Protein AF-A0A6V8NQ44-F1 (afdb_monomer_lite)

Secondary structure (DSSP, 8-state):
-EEEEEEPTTS--EEEEEEEEEEETTEEEEEEEEEEEEESSHHHHHT-

Sequence (48 aa):
MFVRVKVTPNSPRKSVQIVASLRVGDKVRQKIVRYIGVAQNDEELEEL

Organism: NCBI:txid2754717

pLDDT: mean 92.99, std 3.27, range [82.62, 97.56]

Foldseek 3Di:
DDWDWDDDPPALKTWIFDWDFDDDPPDTDIDTPDTDGIDRHVVSVVVD

Radius of gyration: 12.77 Å; chains: 1; bounding box: 30×12×35 Å

Structure (mmCIF, N/CA/C/O backbone):
data_AF-A0A6V8NQ44-F1
#
_entry.id   AF-A0A6V8NQ44-F1
#
loop_
_atom_site.group_PDB
_atom_site.id
_atom_site.type_symbol
_atom_site.label_atom_id
_atom_site.label_alt_id
_atom_site.label_comp_id
_atom_site.label_asym_id
_atom_site.label_entity_id
_atom_site.label_seq_id
_atom_site.pdbx_PDB_ins_code
_atom_site.Cartn_x
_atom_site.Cartn_y
_atom_site.Cartn_z
_atom_site.occupancy
_atom_site.B_iso_or_equiv
_atom_site.auth_seq_id
_atom_site.auth_comp_id
_atom_site.auth_asym_id
_atom_site.auth_atom_id
_atom_site.pdbx_PDB_model_num
ATOM 1 N N . MET A 1 1 ? -9.745 8.796 3.372 1.00 88.31 1 MET A N 1
ATOM 2 C CA . MET A 1 1 ? -9.016 7.728 2.647 1.00 88.31 1 MET A CA 1
ATOM 3 C C . MET A 1 1 ? -7.734 8.342 2.117 1.00 88.31 1 MET A C 1
ATOM 5 O O . MET A 1 1 ? -7.747 9.537 1.862 1.00 88.31 1 MET A O 1
ATOM 9 N N . PHE A 1 2 ? -6.641 7.593 2.027 1.00 94.62 2 PHE A N 1
ATOM 10 C CA . PHE A 1 2 ? -5.365 8.093 1.509 1.00 94.62 2 PHE A CA 1
ATOM 11 C C . PHE A 1 2 ? -4.600 6.974 0.797 1.00 94.62 2 PHE A C 1
ATOM 13 O O . PHE A 1 2 ? -4.879 5.790 1.012 1.00 94.62 2 PHE A O 1
ATOM 20 N N . VAL A 1 3 ? -3.654 7.357 -0.057 1.00 94.81 3 VAL A N 1
ATOM 21 C CA . VAL A 1 3 ? -2.756 6.425 -0.743 1.00 94.81 3 VAL A CA 1
ATOM 22 C C . VAL A 1 3 ? -1.571 6.122 0.169 1.00 94.81 3 VAL A C 1
ATOM 24 O O . VAL A 1 3 ? -0.958 7.024 0.736 1.00 94.81 3 VAL A O 1
ATOM 27 N N . ARG A 1 4 ? -1.253 4.839 0.336 1.00 94.44 4 ARG A N 1
ATOM 28 C CA . ARG A 1 4 ? -0.071 4.362 1.051 1.00 94.44 4 ARG A CA 1
ATOM 29 C C . ARG A 1 4 ? 0.829 3.615 0.085 1.00 94.44 4 ARG A C 1
ATOM 31 O O . ARG A 1 4 ? 0.431 2.580 -0.446 1.00 94.44 4 ARG A O 1
ATOM 38 N N . VAL A 1 5 ? 2.058 4.099 -0.041 1.00 94.56 5 VAL A N 1
ATOM 39 C CA . VAL A 1 5 ? 3.131 3.438 -0.782 1.00 94.56 5 VAL A CA 1
ATOM 40 C C . VAL A 1 5 ? 4.026 2.705 0.215 1.00 94.56 5 VAL A C 1
ATOM 42 O O . VAL A 1 5 ? 4.520 3.301 1.171 1.00 94.56 5 VAL A O 1
ATOM 45 N N . LYS A 1 6 ? 4.193 1.393 0.039 1.00 93.50 6 LYS A N 1
ATOM 46 C CA . LYS A 1 6 ? 5.097 0.566 0.851 1.00 93.50 6 LYS A CA 1
ATOM 47 C C . LYS A 1 6 ? 6.319 0.169 0.040 1.00 93.50 6 LYS A C 1
ATOM 49 O O . LYS A 1 6 ? 6.168 -0.466 -0.999 1.00 93.50 6 LYS A O 1
ATOM 54 N N . VAL A 1 7 ? 7.501 0.471 0.564 1.00 93.75 7 VAL A N 1
ATOM 55 C CA . VAL A 1 7 ? 8.775 0.004 0.009 1.00 93.75 7 VAL A CA 1
ATOM 56 C C . VAL A 1 7 ? 9.116 -1.348 0.626 1.00 93.75 7 VAL A C 1
ATOM 58 O O . VAL A 1 7 ? 9.015 -1.525 1.843 1.00 93.75 7 VAL A O 1
ATOM 61 N N . 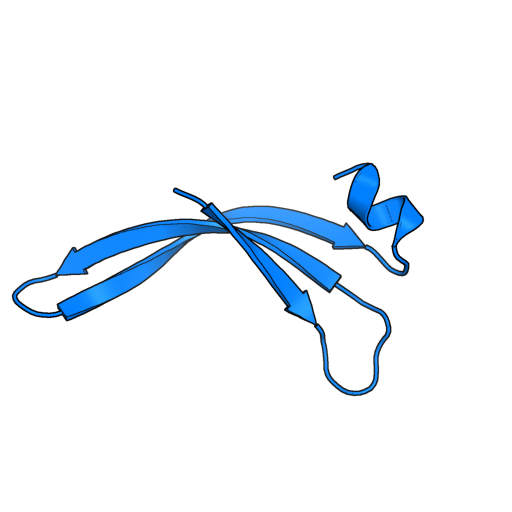THR A 1 8 ? 9.499 -2.308 -0.210 1.00 90.62 8 THR A N 1
ATOM 62 C CA . THR A 1 8 ? 10.016 -3.597 0.263 1.00 90.62 8 THR A CA 1
ATOM 63 C C . THR A 1 8 ? 11.511 -3.445 0.569 1.00 90.62 8 THR A C 1
ATOM 65 O O . THR A 1 8 ? 12.232 -2.931 -0.284 1.00 90.62 8 THR A O 1
ATOM 68 N N . PRO A 1 9 ? 12.015 -3.864 1.748 1.00 91.31 9 PRO A N 1
ATOM 69 C CA . PRO A 1 9 ? 13.439 -3.754 2.062 1.00 91.31 9 PRO A CA 1
ATOM 70 C C . PRO A 1 9 ? 14.314 -4.404 0.983 1.00 91.31 9 PRO A C 1
ATOM 72 O O . PRO A 1 9 ? 14.002 -5.500 0.519 1.00 91.31 9 PRO A O 1
ATOM 75 N N . ASN A 1 10 ? 15.405 -3.735 0.598 1.00 89.25 10 ASN A N 1
ATOM 76 C CA . ASN A 1 10 ? 16.362 -4.194 -0.421 1.00 89.25 10 ASN A CA 1
ATOM 77 C C . ASN A 1 10 ? 15.745 -4.498 -1.803 1.00 89.25 10 ASN A C 1
ATOM 79 O O . ASN A 1 10 ? 16.304 -5.273 -2.576 1.00 89.25 10 ASN A O 1
ATOM 83 N N . SER A 1 11 ? 14.596 -3.905 -2.131 1.00 87.31 11 SER A N 1
ATOM 84 C CA . SER A 1 11 ? 13.952 -4.040 -3.436 1.00 87.31 11 SER A CA 1
ATOM 85 C C . SER A 1 11 ? 13.456 -2.675 -3.911 1.00 87.31 11 SER A C 1
ATOM 87 O O . SER A 1 11 ? 12.940 -1.907 -3.098 1.00 87.31 11 SER A O 1
ATOM 89 N N . PRO A 1 12 ? 13.542 -2.368 -5.216 1.00 87.88 12 PRO A N 1
ATOM 90 C CA . PRO A 1 12 ? 12.982 -1.128 -5.746 1.00 87.88 12 PRO A CA 1
ATOM 91 C C . PRO A 1 12 ? 11.440 -1.162 -5.794 1.00 87.88 12 PRO A C 1
ATOM 93 O O . PRO A 1 12 ? 10.801 -0.153 -6.071 1.00 87.88 12 PRO A O 1
ATOM 96 N N . ARG A 1 13 ? 10.826 -2.311 -5.466 1.00 91.81 13 ARG A N 1
ATOM 97 C CA . ARG A 1 13 ? 9.377 -2.520 -5.485 1.00 91.81 13 ARG A CA 1
ATOM 98 C C . ARG A 1 13 ? 8.641 -1.637 -4.483 1.00 91.81 13 ARG A C 1
ATOM 100 O O . ARG A 1 13 ? 8.83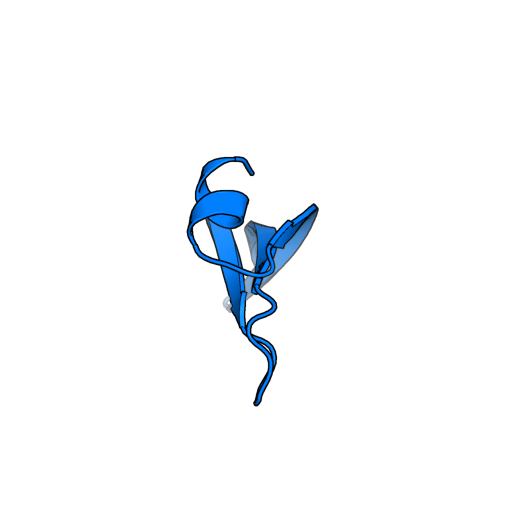9 -1.736 -3.264 1.00 91.81 13 ARG A O 1
ATOM 107 N N . LYS A 1 14 ? 7.676 -0.888 -5.007 1.00 93.88 14 LYS A N 1
ATOM 108 C CA . LYS A 1 14 ? 6.746 -0.030 -4.278 1.00 93.88 14 LYS A CA 1
ATOM 109 C C . LYS A 1 14 ? 5.321 -0.535 -4.459 1.00 93.88 14 LYS A C 1
ATOM 111 O O . LYS A 1 14 ? 4.783 -0.523 -5.554 1.00 93.88 14 LYS A O 1
ATOM 116 N N . SER A 1 15 ? 4.690 -0.998 -3.383 1.00 94.88 15 SER A N 1
ATOM 117 C CA . SER A 1 15 ? 3.282 -1.419 -3.409 1.00 94.88 15 SER A CA 1
ATOM 118 C C . SER A 1 15 ? 2.357 -0.251 -3.086 1.00 94.88 15 SER A C 1
ATOM 120 O O . SER A 1 15 ? 2.472 0.328 -2.003 1.00 94.88 15 SER A O 1
ATOM 122 N N . VAL A 1 16 ? 1.410 0.043 -3.976 1.00 95.88 16 VAL A N 1
ATOM 123 C CA . VAL A 1 16 ? 0.444 1.142 -3.839 1.00 95.88 16 VAL A CA 1
ATOM 124 C C . VAL A 1 16 ? -0.899 0.606 -3.348 1.00 95.88 16 VAL A C 1
ATOM 126 O O . VAL A 1 16 ? -1.455 -0.362 -3.876 1.00 95.88 16 VAL A O 1
ATOM 129 N N . GLN A 1 17 ? -1.420 1.208 -2.281 1.00 96.00 17 GLN A N 1
ATOM 130 C CA . GLN A 1 17 ? -2.646 0.771 -1.617 1.00 96.00 17 GLN A CA 1
ATOM 131 C C . GLN A 1 17 ? -3.513 1.967 -1.250 1.00 96.00 17 GLN A C 1
ATOM 133 O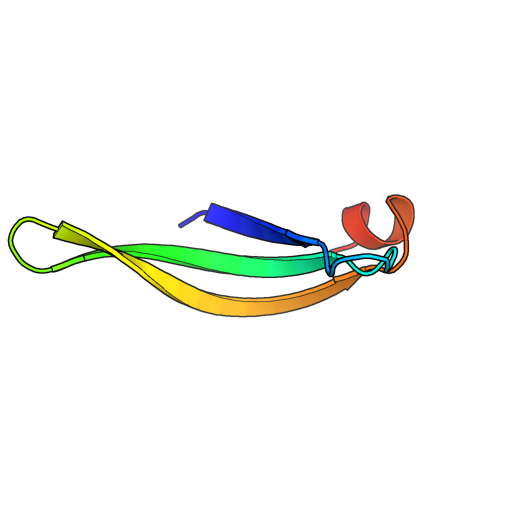 O . GLN A 1 17 ? -3.012 2.947 -0.704 1.00 96.00 17 GLN A O 1
ATOM 138 N N . ILE A 1 18 ? -4.827 1.850 -1.433 1.00 96.00 18 ILE A N 1
ATOM 139 C CA . ILE A 1 18 ? -5.773 2.801 -0.857 1.00 96.00 18 ILE A CA 1
ATOM 140 C C . ILE A 1 18 ? -6.168 2.314 0.534 1.00 96.00 18 ILE A C 1
ATOM 142 O O . ILE A 1 18 ? -6.672 1.199 0.710 1.00 96.00 18 ILE A O 1
ATOM 146 N N . VAL A 1 19 ? -5.949 3.159 1.534 1.00 97.56 19 VAL A N 1
ATOM 147 C CA . VAL A 1 19 ? -6.228 2.876 2.943 1.00 97.56 19 VAL A CA 1
ATOM 148 C C . VAL A 1 19 ? -7.215 3.883 3.519 1.00 97.56 19 VAL A C 1
ATOM 150 O O . VAL A 1 19 ? -7.211 5.075 3.211 1.00 97.56 19 VAL A O 1
ATOM 153 N N . ALA A 1 20 ? -8.084 3.390 4.392 1.00 96.69 20 ALA A N 1
ATOM 154 C CA . ALA A 1 20 ? -8.979 4.198 5.200 1.00 96.69 20 ALA A CA 1
ATOM 155 C C . ALA A 1 20 ? -8.515 4.175 6.655 1.00 96.69 20 ALA A C 1
ATOM 157 O O . ALA A 1 20 ? -8.194 3.115 7.196 1.00 96.69 20 ALA A O 1
ATOM 158 N N . SER A 1 21 ? -8.527 5.339 7.296 1.00 95.94 21 SER A N 1
ATOM 159 C CA . SER A 1 21 ? -8.451 5.427 8.751 1.00 95.94 21 SER A CA 1
ATOM 160 C C . SER A 1 21 ? -9.851 5.229 9.314 1.00 95.94 21 SER A C 1
ATOM 162 O O . SER A 1 21 ? -10.773 5.959 8.960 1.00 95.94 21 SER A O 1
ATOM 164 N N . LEU A 1 22 ? -10.006 4.235 10.177 1.00 95.31 22 LEU A N 1
ATOM 165 C CA . LEU A 1 22 ? -11.243 3.912 10.872 1.00 95.31 22 LEU A CA 1
ATOM 166 C C . LEU A 1 22 ? -10.998 4.071 12.369 1.00 95.31 22 LEU A C 1
ATOM 168 O O . LEU A 1 22 ? -9.996 3.583 12.897 1.00 95.31 22 LEU A O 1
ATOM 172 N N . ARG A 1 23 ? -11.909 4.750 13.061 1.00 94.88 23 ARG A N 1
ATOM 173 C CA . ARG A 1 23 ? -11.860 4.851 14.518 1.00 94.88 23 ARG A CA 1
ATOM 174 C C . ARG A 1 23 ? -12.563 3.639 15.119 1.00 94.88 23 ARG A C 1
ATOM 176 O O . ARG A 1 23 ? -13.697 3.346 14.757 1.00 94.88 23 ARG A O 1
ATOM 183 N N . VAL A 1 24 ? -11.870 2.919 15.993 1.00 93.75 24 VAL A N 1
ATOM 184 C CA . VAL A 1 24 ? -12.394 1.746 16.701 1.00 93.75 24 VAL A CA 1
ATOM 185 C C . VAL A 1 24 ? -12.181 1.989 18.191 1.00 93.75 24 VAL A C 1
ATOM 187 O O . VAL A 1 24 ? -11.060 1.859 18.691 1.00 93.75 24 VAL A O 1
ATOM 190 N N . GLY A 1 25 ? -13.254 2.403 18.872 1.00 94.06 25 GLY A N 1
ATOM 191 C CA . GLY A 1 25 ? -13.188 2.944 20.232 1.00 94.06 25 GLY A CA 1
ATOM 192 C C . GLY A 1 25 ? -12.291 4.182 20.277 1.00 94.06 25 GLY A C 1
ATOM 193 O O . GLY A 1 25 ? -12.407 5.075 19.437 1.00 94.06 25 GLY A O 1
ATOM 194 N N . ASP A 1 26 ? -11.326 4.182 21.190 1.00 95.12 26 ASP A N 1
ATOM 195 C CA . ASP A 1 26 ? -10.405 5.310 21.372 1.00 95.12 26 ASP A CA 1
ATOM 196 C C . ASP A 1 26 ? -9.195 5.285 20.427 1.00 95.12 26 ASP A C 1
ATOM 198 O O . ASP A 1 26 ? -8.398 6.224 20.400 1.00 95.12 26 ASP A O 1
ATOM 202 N N . LYS A 1 27 ? -9.035 4.226 19.620 1.00 95.94 27 LYS A N 1
ATOM 203 C CA . LYS A 1 27 ? -7.867 4.042 18.745 1.00 95.94 27 LYS A CA 1
ATOM 204 C C . LYS A 1 27 ? -8.223 4.254 17.277 1.00 95.94 27 LYS A C 1
ATOM 206 O O . LYS A 1 27 ? -9.274 3.829 16.799 1.00 95.94 27 LYS A O 1
ATOM 211 N N . VAL A 1 28 ? -7.301 4.855 16.528 1.00 95.44 28 VAL A N 1
ATOM 212 C CA . VAL A 1 28 ? -7.378 4.927 15.062 1.00 95.44 28 VAL A CA 1
ATOM 213 C C . VAL A 1 28 ? -6.653 3.719 14.476 1.00 95.44 28 VAL A C 1
ATOM 215 O O . VAL A 1 28 ? -5.485 3.479 14.776 1.00 95.44 28 VAL A O 1
ATOM 218 N N . ARG A 1 29 ? -7.345 2.943 13.641 1.00 94.62 29 ARG A N 1
ATOM 219 C CA . ARG A 1 29 ? -6.786 1.812 12.892 1.00 94.62 29 ARG A CA 1
ATOM 220 C C . ARG A 1 29 ? -6.824 2.110 11.400 1.00 94.62 29 ARG A C 1
ATOM 222 O O . ARG A 1 29 ? -7.740 2.760 10.910 1.00 94.62 29 ARG A O 1
ATOM 229 N N . GLN A 1 30 ? -5.843 1.603 10.664 1.00 95.44 30 GLN A N 1
ATOM 230 C CA . GLN A 1 30 ? -5.813 1.704 9.206 1.00 95.44 30 GLN A CA 1
ATOM 231 C C . GLN A 1 30 ? -6.309 0.395 8.591 1.00 95.44 30 GLN A C 1
ATOM 233 O O . GLN A 1 30 ? -5.798 -0.675 8.919 1.00 95.44 30 GLN A O 1
ATOM 238 N N . LYS A 1 31 ? -7.276 0.475 7.678 1.00 95.50 31 LYS A N 1
ATOM 239 C CA . LYS A 1 31 ? -7.787 -0.662 6.904 1.00 95.50 31 LYS A CA 1
ATOM 240 C C . LYS A 1 31 ? -7.439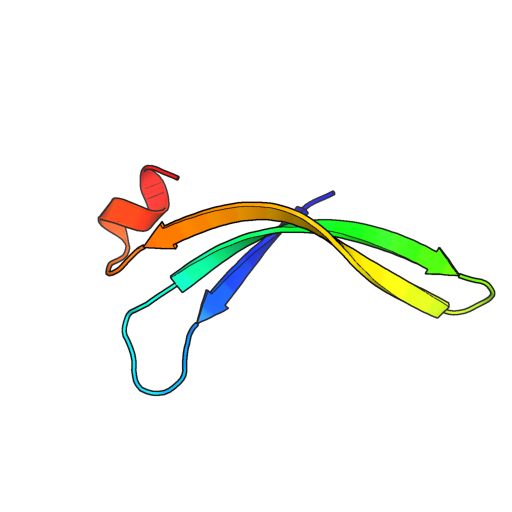 -0.471 5.434 1.00 95.50 31 LYS A C 1
ATOM 242 O O . LYS A 1 31 ? -7.689 0.596 4.877 1.00 95.50 31 LYS A O 1
ATOM 247 N N . ILE A 1 32 ? -6.872 -1.502 4.807 1.00 96.25 32 ILE A N 1
ATOM 248 C CA . ILE A 1 32 ? -6.650 -1.520 3.356 1.00 96.25 32 ILE A CA 1
ATOM 249 C C . ILE A 1 32 ? -8.010 -1.710 2.689 1.00 96.25 32 ILE A C 1
ATOM 251 O O . ILE A 1 32 ? -8.710 -2.677 2.979 1.00 96.25 32 ILE A O 1
ATOM 255 N N . VAL A 1 33 ? -8.386 -0.756 1.843 1.00 95.88 33 VAL A N 1
ATOM 256 C CA . VAL A 1 33 ? -9.657 -0.761 1.111 1.00 95.88 33 VAL A CA 1
ATOM 257 C C . VAL A 1 33 ? -9.461 -1.392 -0.259 1.00 95.88 33 VAL A C 1
ATOM 259 O O . VAL A 1 33 ? -10.266 -2.217 -0.679 1.00 95.88 33 VAL A O 1
ATOM 262 N N . ARG A 1 34 ? -8.369 -1.035 -0.942 1.00 96.06 34 ARG A N 1
ATOM 263 C CA . ARG A 1 34 ? -8.052 -1.555 -2.269 1.00 96.06 34 ARG A CA 1
ATOM 264 C C . ARG A 1 34 ? -6.546 -1.631 -2.480 1.00 96.06 34 ARG A C 1
ATOM 266 O O . ARG A 1 34 ? -5.803 -0.753 -2.046 1.00 96.06 34 ARG A O 1
ATOM 273 N N . TYR A 1 35 ? -6.116 -2.689 -3.151 1.00 95.25 35 TYR A N 1
ATOM 274 C CA . TYR A 1 35 ? -4.776 -2.805 -3.704 1.00 95.25 35 TYR A CA 1
ATOM 275 C C . TYR A 1 35 ? -4.779 -2.247 -5.133 1.00 95.25 35 TYR A C 1
ATOM 277 O O . TYR A 1 35 ? -5.663 -2.625 -5.904 1.00 95.25 35 TYR A O 1
ATOM 285 N N . ILE A 1 36 ? -3.852 -1.333 -5.440 1.00 94.38 36 ILE A N 1
ATOM 286 C CA . ILE A 1 36 ? -3.732 -0.720 -6.773 1.00 94.38 36 ILE A CA 1
ATOM 287 C C . ILE A 1 36 ? -2.738 -1.513 -7.623 1.00 94.38 36 ILE A C 1
ATOM 289 O O . ILE A 1 36 ? -3.122 -2.038 -8.660 1.00 94.38 36 ILE A O 1
ATOM 293 N N . GLY A 1 37 ? -1.498 -1.670 -7.154 1.00 93.31 37 GLY A N 1
ATOM 294 C CA . GLY A 1 37 ? -0.448 -2.331 -7.928 1.00 93.31 37 GLY A CA 1
ATOM 295 C C . GLY A 1 37 ? 0.915 -2.331 -7.237 1.00 93.31 37 GLY A C 1
ATOM 296 O O . GLY A 1 37 ? 1.044 -1.923 -6.074 1.00 93.31 37 GLY A O 1
ATOM 297 N N . VAL A 1 38 ? 1.932 -2.819 -7.951 1.00 94.12 38 VAL A N 1
ATOM 298 C CA . VAL A 1 38 ? 3.352 -2.648 -7.609 1.00 94.12 38 VAL A CA 1
ATOM 299 C C . VAL A 1 38 ? 4.010 -1.863 -8.732 1.00 94.12 38 VAL A C 1
ATOM 301 O O . VAL A 1 38 ? 3.861 -2.260 -9.876 1.00 94.12 38 VAL A O 1
ATOM 304 N N . ALA A 1 39 ? 4.773 -0.835 -8.380 1.00 93.25 39 ALA A N 1
ATOM 305 C CA . ALA A 1 39 ? 5.722 -0.178 -9.269 1.00 93.25 39 ALA A CA 1
ATOM 306 C C . ALA A 1 39 ? 7.153 -0.640 -8.957 1.00 93.25 39 ALA A C 1
ATOM 308 O O . ALA A 1 39 ? 7.494 -0.896 -7.796 1.00 93.25 39 ALA A O 1
ATOM 309 N N . GLN A 1 40 ? 7.992 -0.762 -9.979 1.00 91.19 40 GLN A N 1
ATOM 310 C CA . GLN A 1 40 ? 9.404 -1.141 -9.898 1.00 91.19 40 GLN A CA 1
ATOM 311 C C . GLN A 1 40 ? 10.340 0.068 -9.940 1.00 91.19 40 GLN A C 1
ATOM 313 O O . GLN A 1 40 ? 11.492 -0.047 -9.530 1.00 91.19 40 GLN A O 1
ATOM 318 N N . ASN A 1 41 ? 9.871 1.212 -10.426 1.00 89.00 41 ASN A N 1
ATOM 319 C CA . ASN A 1 41 ? 10.598 2.475 -10.458 1.00 89.00 41 ASN A CA 1
ATOM 320 C C . ASN A 1 41 ? 9.631 3.643 -10.185 1.00 89.00 41 ASN A C 1
ATOM 322 O O . ASN A 1 41 ? 8.451 3.432 -9.902 1.00 89.00 41 ASN A O 1
ATOM 326 N N . ASP A 1 42 ? 10.153 4.869 -10.181 1.00 86.62 42 ASP A N 1
ATOM 327 C CA . ASP A 1 42 ? 9.341 6.064 -9.924 1.00 86.62 42 ASP A CA 1
ATOM 328 C C . ASP A 1 42 ? 8.425 6.415 -11.102 1.00 86.62 42 ASP A C 1
ATOM 330 O O . ASP A 1 42 ? 7.305 6.854 -10.877 1.00 86.62 42 ASP A O 1
ATOM 334 N N . GLU A 1 43 ? 8.852 6.134 -12.333 1.00 90.81 43 GLU A N 1
ATOM 335 C CA . GLU A 1 43 ? 8.050 6.351 -13.545 1.00 90.81 43 GLU A CA 1
ATOM 336 C C . GLU A 1 43 ? 6.771 5.497 -13.528 1.00 90.81 43 GLU A C 1
ATOM 338 O O . GLU A 1 43 ? 5.670 6.018 -13.651 1.00 90.81 43 GLU A O 1
ATOM 343 N N . GLU A 1 44 ? 6.892 4.193 -13.260 1.00 89.00 44 GLU A N 1
ATOM 344 C CA . GLU A 1 44 ? 5.749 3.276 -13.148 1.00 89.00 44 GLU A CA 1
ATOM 345 C C . GLU A 1 44 ? 4.850 3.630 -11.952 1.00 89.00 44 GLU A C 1
ATOM 347 O O . GLU A 1 44 ? 3.663 3.322 -11.950 1.00 89.00 44 GLU A O 1
ATOM 352 N N . LEU A 1 45 ? 5.388 4.289 -10.918 1.00 88.94 45 LEU A N 1
ATOM 353 C CA . LEU A 1 45 ? 4.586 4.753 -9.787 1.00 88.94 45 LEU A CA 1
ATOM 354 C C . LEU A 1 45 ? 3.678 5.929 -10.169 1.00 88.94 45 LEU A C 1
ATOM 356 O O . LEU A 1 45 ? 2.587 6.028 -9.616 1.00 88.94 45 LEU A O 1
ATOM 360 N N . GLU A 1 46 ? 4.116 6.806 -11.072 1.00 89.88 46 GLU A N 1
ATOM 361 C CA . GLU A 1 46 ? 3.315 7.939 -11.555 1.00 89.88 46 GLU A CA 1
ATOM 362 C C . GLU A 1 46 ? 2.139 7.497 -12.441 1.00 89.88 46 GLU A C 1
ATOM 364 O O . GLU A 1 46 ? 1.144 8.214 -12.544 1.00 89.88 46 GLU A O 1
ATOM 369 N N . GLU A 1 47 ? 2.218 6.303 -13.035 1.00 87.75 47 GLU A N 1
ATOM 370 C CA . GLU A 1 47 ? 1.157 5.718 -13.864 1.00 87.75 47 GLU A CA 1
ATOM 371 C C . GLU A 1 47 ? 0.038 5.018 -13.056 1.00 87.75 47 GLU A C 1
ATOM 37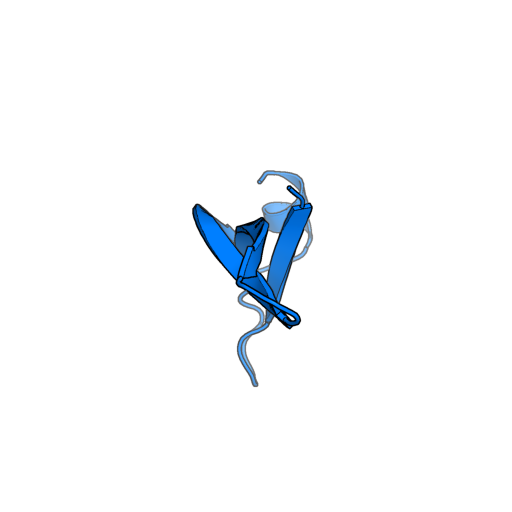3 O O . GLU A 1 47 ? -0.985 4.637 -13.637 1.00 87.75 47 GLU A O 1
ATOM 378 N N . LEU A 1 48 ? 0.207 4.845 -11.734 1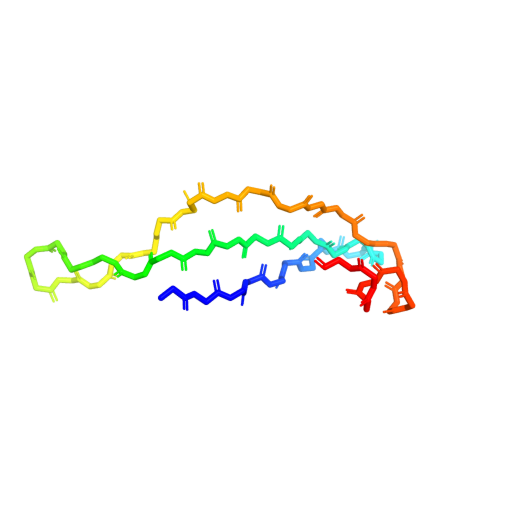.00 82.62 48 LEU A N 1
ATOM 379 C CA . LEU A 1 48 ? -0.704 4.108 -10.830 1.00 82.62 48 LEU A CA 1
ATOM 380 C C . LEU A 1 48 ? -1.612 5.008 -9.977 1.00 82.62 48 LEU A C 1
ATOM 382 O O . LEU A 1 48 ? -2.794 4.620 -9.804 1.00 82.62 48 LEU A O 1
#